Protein AF-A0A1W1DLD1-F1 (afdb_monomer_lite)

Sequence (121 aa):
MGIEFECEDDKGFGSVQGEIISIADETSDEILEELQDLYDDLQDELEALLEQSGDALMMNAAGMEVKLKDGRLCTLRVSPDVVTKILTVLEFDELQAFIDNIARSVEEPDNGHFCHNVNKD

Structure (mmCIF, N/CA/C/O backbone):
data_AF-A0A1W1DLD1-F1
#
_entry.id   AF-A0A1W1DLD1-F1
#
loop_
_atom_site.group_PDB
_atom_site.id
_atom_site.type_symbol
_atom_site.label_atom_id
_atom_site.label_alt_id
_atom_site.label_comp_id
_atom_site.label_asym_id
_atom_site.label_entity_id
_atom_site.label_seq_id
_atom_site.pdbx_PDB_ins_code
_atom_site.Cartn_x
_atom_site.Cartn_y
_atom_site.Cartn_z
_atom_site.occupancy
_atom_site.B_iso_or_equiv
_atom_site.auth_seq_id
_atom_site.auth_comp_id
_atom_site.auth_asym_id
_atom_site.auth_atom_id
_atom_site.pdbx_PDB_model_num
ATOM 1 N N . MET A 1 1 ? -25.547 -2.245 20.601 1.00 50.66 1 MET A N 1
ATOM 2 C CA . MET A 1 1 ? -25.953 -1.534 19.372 1.00 50.66 1 MET A CA 1
ATOM 3 C C . MET A 1 1 ? -25.207 -2.209 18.234 1.00 50.66 1 MET A C 1
ATOM 5 O O . MET A 1 1 ? -24.116 -2.693 18.493 1.00 50.66 1 MET A O 1
ATOM 9 N N . GLY A 1 2 ? -25.828 -2.414 17.074 1.00 65.25 2 GLY A N 1
ATOM 10 C CA . GLY A 1 2 ? -25.184 -3.099 15.947 1.00 65.25 2 GLY A CA 1
ATOM 11 C C . GLY A 1 2 ? -24.841 -2.086 14.866 1.00 65.25 2 GLY A C 1
ATOM 12 O O . GLY A 1 2 ? -25.664 -1.213 14.607 1.00 65.25 2 GLY A O 1
ATOM 13 N N . ILE A 1 3 ? -23.651 -2.196 14.280 1.00 77.69 3 ILE A N 1
ATOM 14 C CA . ILE A 1 3 ? -23.267 -1.442 13.082 1.00 77.69 3 ILE A CA 1
ATOM 15 C C . ILE A 1 3 ? -23.852 -2.180 11.880 1.00 77.69 3 ILE A C 1
ATOM 17 O O . ILE A 1 3 ? -23.719 -3.402 11.784 1.00 77.69 3 ILE A O 1
ATOM 21 N N . GLU A 1 4 ? -24.516 -1.453 10.987 1.00 83.81 4 GLU A N 1
ATOM 22 C CA . GLU A 1 4 ? -24.869 -1.982 9.673 1.00 83.81 4 GLU A CA 1
ATOM 23 C C . GLU A 1 4 ? -23.648 -1.831 8.764 1.00 83.81 4 GLU A C 1
ATOM 25 O O . GLU A 1 4 ? -23.141 -0.725 8.566 1.00 83.81 4 GLU A O 1
ATOM 30 N N . PHE A 1 5 ? -23.138 -2.959 8.276 1.00 86.44 5 PHE A N 1
ATOM 31 C CA . PHE A 1 5 ? -21.970 -3.001 7.409 1.00 86.44 5 PHE A CA 1
ATOM 32 C C . PHE A 1 5 ? -22.189 -3.983 6.260 1.00 86.44 5 PHE A C 1
ATOM 34 O O . PHE A 1 5 ? -22.907 -4.978 6.395 1.00 86.44 5 PHE A O 1
ATOM 41 N N . GLU A 1 6 ? -21.534 -3.709 5.140 1.00 87.94 6 GLU A N 1
ATOM 42 C CA . GLU A 1 6 ? -21.460 -4.591 3.982 1.00 87.94 6 GLU A CA 1
ATOM 43 C C . GLU A 1 6 ? -20.011 -5.044 3.793 1.00 87.94 6 GLU A C 1
ATOM 45 O O . GLU A 1 6 ? -19.086 -4.238 3.886 1.00 87.94 6 GLU A O 1
ATOM 50 N N . CYS A 1 7 ? -19.822 -6.343 3.557 1.00 84.62 7 CYS A N 1
ATOM 51 C CA . CYS A 1 7 ? -18.528 -6.928 3.227 1.00 84.62 7 CYS A CA 1
ATOM 52 C C . CYS A 1 7 ? -18.573 -7.451 1.791 1.00 84.62 7 CYS A C 1
ATOM 54 O O . CYS A 1 7 ? -19.426 -8.282 1.460 1.00 84.62 7 CYS A O 1
ATOM 56 N N . GLU A 1 8 ? -17.650 -6.984 0.955 1.00 83.62 8 GLU A N 1
ATOM 57 C CA . GLU A 1 8 ? -17.460 -7.477 -0.406 1.00 83.62 8 GLU A CA 1
ATOM 58 C C . GLU A 1 8 ? -16.036 -8.012 -0.598 1.00 83.62 8 GLU A C 1
ATOM 60 O O . GLU A 1 8 ? -15.058 -7.379 -0.200 1.00 83.62 8 GLU A O 1
ATOM 65 N N . ASP A 1 9 ? -15.907 -9.163 -1.265 1.00 74.00 9 ASP A N 1
ATOM 66 C CA . ASP A 1 9 ? -14.609 -9.646 -1.740 1.00 74.00 9 ASP A CA 1
ATOM 67 C C . ASP A 1 9 ? -14.031 -8.667 -2.775 1.00 74.00 9 ASP A C 1
ATOM 69 O O . ASP A 1 9 ? -14.595 -8.498 -3.863 1.00 74.00 9 ASP A O 1
ATOM 73 N N . ASP A 1 10 ? -12.837 -8.135 -2.529 1.00 70.69 10 ASP A N 1
ATOM 74 C CA . ASP A 1 10 ? -12.09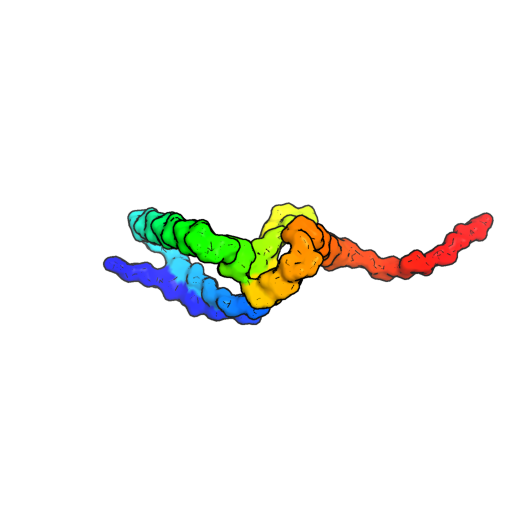4 -7.398 -3.546 1.00 70.69 10 ASP A CA 1
ATOM 75 C C . ASP A 1 10 ? -11.515 -8.371 -4.584 1.00 70.69 10 ASP A C 1
ATOM 77 O O . ASP A 1 10 ? -10.399 -8.884 -4.474 1.00 70.69 10 ASP A O 1
ATOM 81 N N . LYS A 1 11 ? -12.313 -8.659 -5.614 1.00 64.31 11 LYS A N 1
ATOM 82 C CA . LYS A 1 11 ? -11.926 -9.512 -6.751 1.00 64.31 11 LYS A CA 1
ATOM 83 C C . LYS A 1 11 ? -11.156 -8.750 -7.831 1.00 64.31 11 LYS A C 1
ATOM 85 O O . LYS A 1 11 ? -10.707 -9.369 -8.796 1.00 64.31 11 LYS A O 1
ATOM 90 N N . GLY A 1 12 ? -11.061 -7.425 -7.717 1.00 61.09 12 GLY A N 1
ATOM 91 C CA . GLY A 1 12 ? -10.538 -6.545 -8.760 1.00 61.09 12 GLY A CA 1
ATOM 92 C C . GLY A 1 12 ? -9.089 -6.112 -8.555 1.00 61.09 12 GLY A C 1
ATOM 93 O O . GLY A 1 12 ? -8.457 -5.686 -9.524 1.00 61.09 12 GLY A O 1
ATOM 94 N N . PHE A 1 13 ? -8.556 -6.208 -7.334 1.00 53.09 13 PHE A N 1
ATOM 95 C CA . PHE A 1 13 ? -7.346 -5.480 -6.966 1.00 53.09 13 PHE A CA 1
ATOM 96 C C . PHE A 1 13 ? -6.205 -6.362 -6.431 1.00 53.09 13 PHE A C 1
ATOM 98 O O . PHE A 1 13 ? -6.046 -6.590 -5.232 1.00 53.09 13 PHE A O 1
ATOM 105 N N . GLY A 1 14 ? -5.329 -6.788 -7.345 1.00 55.03 14 GLY A N 1
ATOM 106 C CA . GLY A 1 14 ? -4.050 -7.427 -7.015 1.00 55.03 14 GLY A CA 1
ATOM 107 C C . GLY A 1 14 ? -4.115 -8.944 -6.815 1.00 55.03 14 GLY A C 1
ATOM 108 O O . GLY A 1 14 ? -5.087 -9.606 -7.166 1.00 55.03 14 GLY A O 1
ATOM 109 N N . SER A 1 15 ? -3.018 -9.518 -6.310 1.00 54.75 15 SER A N 1
ATOM 110 C CA . SER A 1 15 ? -2.860 -10.974 -6.144 1.00 54.75 15 SER A CA 1
ATOM 111 C C . SER A 1 15 ? -3.302 -11.498 -4.772 1.00 54.75 15 SER A C 1
ATOM 113 O O . SER A 1 15 ? -3.093 -12.674 -4.480 1.00 54.75 15 SER A O 1
ATOM 115 N N . VAL A 1 16 ? -3.840 -10.632 -3.909 1.00 55.25 16 VAL A N 1
ATOM 116 C CA . VAL A 1 16 ? -4.252 -10.947 -2.534 1.00 55.25 16 VAL A CA 1
ATOM 117 C C . VAL A 1 16 ? -5.731 -10.622 -2.395 1.00 55.25 16 VAL A C 1
ATOM 119 O O . VAL A 1 16 ? -6.130 -9.500 -2.692 1.00 55.25 16 VAL A O 1
ATOM 122 N N . GLN A 1 17 ? -6.528 -11.596 -1.950 1.00 56.47 17 GLN A N 1
ATOM 123 C CA . GLN A 1 17 ? -7.922 -11.363 -1.572 1.00 56.47 17 GLN A CA 1
ATOM 124 C C . GLN A 1 17 ? -7.953 -10.403 -0.379 1.00 56.47 17 GLN A C 1
ATOM 126 O O . GLN A 1 17 ? -7.468 -10.748 0.696 1.00 56.47 17 GLN A O 1
ATOM 131 N N . GLY A 1 18 ? -8.483 -9.201 -0.591 1.00 61.94 18 GLY A N 1
ATOM 132 C CA . GLY A 1 18 ? -8.908 -8.303 0.479 1.00 61.94 18 GLY A CA 1
ATOM 133 C C . GLY A 1 18 ? -10.429 -8.324 0.602 1.00 61.94 18 GLY A C 1
ATOM 134 O O . GLY A 1 18 ? -11.119 -8.693 -0.347 1.00 61.94 18 GLY A O 1
ATOM 135 N N . GLU A 1 19 ? -10.944 -7.914 1.753 1.00 70.31 19 GLU A N 1
ATOM 136 C CA . GLU A 1 19 ? -12.365 -7.629 1.958 1.00 70.31 19 GLU A CA 1
ATOM 137 C C . GLU A 1 19 ? -12.539 -6.108 2.023 1.00 70.31 19 GLU A C 1
ATOM 139 O O . GLU A 1 19 ? -11.777 -5.413 2.699 1.00 70.31 19 GLU A O 1
ATOM 144 N N . ILE A 1 20 ? -13.512 -5.575 1.288 1.00 77.81 20 ILE A N 1
ATOM 145 C CA . ILE A 1 20 ? -13.934 -4.180 1.400 1.00 77.81 20 ILE A CA 1
ATOM 146 C C . ILE A 1 20 ? -15.078 -4.153 2.403 1.00 77.81 20 ILE A C 1
ATOM 148 O O . ILE A 1 20 ? -16.134 -4.733 2.154 1.00 77.81 20 ILE A O 1
ATOM 152 N N . ILE A 1 21 ? -14.860 -3.467 3.524 1.00 81.38 21 ILE A N 1
ATOM 153 C CA . ILE A 1 21 ? -15.889 -3.229 4.534 1.00 81.38 21 ILE A CA 1
ATOM 154 C C . ILE A 1 21 ? -16.433 -1.817 4.343 1.00 81.38 21 ILE A C 1
ATOM 156 O O . ILE A 1 21 ? -15.685 -0.844 4.425 1.00 81.38 21 ILE A O 1
ATOM 160 N N . SER A 1 22 ? -17.733 -1.713 4.090 1.00 86.44 22 SER A N 1
ATOM 161 C CA . SER A 1 22 ? -18.458 -0.443 4.009 1.00 86.44 22 SER A CA 1
ATOM 162 C C . SER A 1 22 ? -19.386 -0.309 5.209 1.00 86.44 22 SER A C 1
ATOM 164 O O . SER A 1 22 ? -20.058 -1.271 5.575 1.00 86.44 22 SER A O 1
ATOM 166 N N . ILE A 1 23 ? -19.436 0.877 5.812 1.00 88.19 23 ILE A N 1
ATOM 167 C CA . ILE A 1 23 ? -20.312 1.205 6.945 1.00 88.19 23 ILE A CA 1
ATOM 168 C C . ILE A 1 23 ? -21.336 2.255 6.514 1.00 88.19 23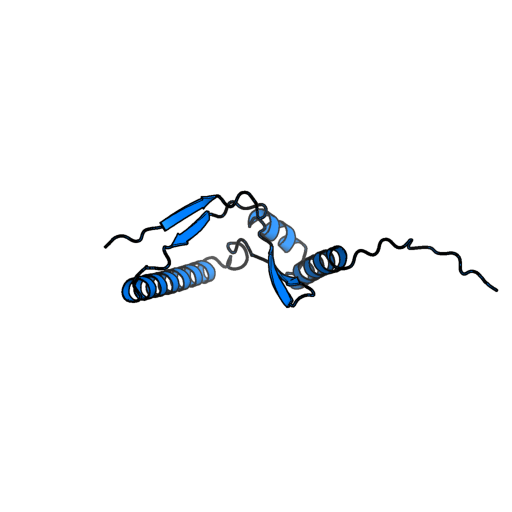 ILE A C 1
ATOM 170 O O . ILE A 1 23 ? -21.054 3.060 5.627 1.00 88.19 23 ILE A O 1
ATOM 174 N N . ALA A 1 24 ? -22.525 2.239 7.117 1.00 88.94 24 ALA A N 1
ATOM 175 C CA . ALA A 1 24 ? -23.571 3.209 6.802 1.00 88.94 24 ALA A CA 1
ATOM 176 C C . ALA A 1 24 ? -23.158 4.642 7.189 1.00 88.94 24 ALA A C 1
ATOM 178 O O . ALA A 1 24 ? -22.627 4.859 8.283 1.00 88.94 24 ALA A O 1
ATOM 179 N N . ASP A 1 25 ? -23.454 5.623 6.332 1.00 82.88 25 ASP A N 1
ATOM 180 C CA . ASP A 1 25 ? -23.107 7.036 6.559 1.00 82.88 25 ASP A CA 1
ATOM 181 C C . ASP A 1 25 ? -23.792 7.612 7.813 1.00 82.88 25 ASP A C 1
ATOM 183 O O . ASP A 1 25 ? -23.275 8.524 8.452 1.00 82.88 25 ASP A O 1
ATOM 187 N N . GLU A 1 26 ? -24.961 7.086 8.187 1.00 88.56 26 GLU A N 1
ATOM 188 C CA . GLU A 1 26 ? -25.704 7.479 9.388 1.00 88.56 26 GLU A CA 1
ATOM 189 C C . GLU A 1 26 ? -25.195 6.849 10.698 1.00 88.56 26 GLU A C 1
ATOM 191 O O . GLU A 1 26 ? -25.841 7.002 11.741 1.00 88.56 26 GLU A O 1
ATOM 196 N N . THR A 1 27 ? -24.066 6.130 10.667 1.00 86.75 27 THR A N 1
ATOM 197 C CA . THR A 1 27 ? -23.443 5.577 11.879 1.00 86.75 27 THR A CA 1
ATOM 198 C C . THR A 1 27 ? -23.107 6.712 12.848 1.00 86.75 27 THR A C 1
ATOM 200 O O . THR A 1 27 ? -22.521 7.720 12.465 1.00 86.75 27 THR A O 1
ATOM 203 N N . SER A 1 28 ? -23.500 6.573 14.116 1.00 90.56 28 SER A N 1
ATOM 204 C CA . SER A 1 28 ? -23.302 7.626 15.117 1.00 90.56 28 SER A CA 1
ATOM 205 C C . SER A 1 28 ? -21.825 7.852 15.433 1.00 90.56 28 SER A C 1
ATOM 207 O O . SER A 1 28 ? -21.104 6.876 15.638 1.00 90.56 28 SER A O 1
ATOM 209 N N . ASP A 1 29 ? -21.437 9.114 15.624 1.00 88.44 29 ASP A N 1
ATOM 210 C CA . ASP A 1 29 ? -20.072 9.524 15.988 1.00 88.44 29 ASP A CA 1
ATOM 211 C C . ASP A 1 29 ? -19.499 8.737 17.179 1.00 88.44 29 ASP A C 1
ATOM 213 O O . ASP A 1 29 ? -18.363 8.292 17.115 1.00 88.44 29 ASP A O 1
ATOM 217 N N . GLU A 1 30 ? -20.300 8.463 18.217 1.00 90.62 30 GLU A N 1
ATOM 218 C CA . GLU A 1 30 ? -19.866 7.675 19.388 1.00 90.62 30 GLU A CA 1
ATOM 219 C C . GLU A 1 30 ? -19.368 6.266 19.013 1.00 90.62 30 GLU A C 1
ATOM 221 O O . GLU A 1 30 ? -18.423 5.754 19.604 1.00 90.62 30 GLU A O 1
ATOM 226 N N . ILE A 1 31 ? -19.998 5.634 18.019 1.00 88.81 31 ILE A N 1
ATOM 227 C CA . ILE A 1 31 ? -19.622 4.297 17.539 1.00 88.81 31 ILE A CA 1
ATOM 228 C C . ILE A 1 31 ? -18.415 4.381 16.599 1.00 88.81 31 ILE A C 1
ATOM 230 O O . ILE A 1 31 ? -17.586 3.476 16.586 1.00 88.81 31 ILE A O 1
ATOM 234 N N . LEU A 1 32 ? -18.312 5.453 15.807 1.00 88.62 32 LEU A N 1
ATOM 235 C CA . LEU A 1 32 ? -17.147 5.693 14.954 1.00 88.62 32 LEU A CA 1
ATOM 236 C C . LEU A 1 32 ? -15.890 5.953 15.791 1.00 88.62 32 LEU A C 1
ATOM 238 O O . LEU A 1 32 ? -14.826 5.455 15.440 1.00 88.62 32 LEU A O 1
ATOM 242 N N . GLU A 1 33 ? -16.019 6.676 16.905 1.00 91.25 33 GLU A N 1
ATOM 243 C CA . GLU A 1 33 ? -14.943 6.857 17.884 1.00 91.25 33 GLU A CA 1
ATOM 244 C C . GLU A 1 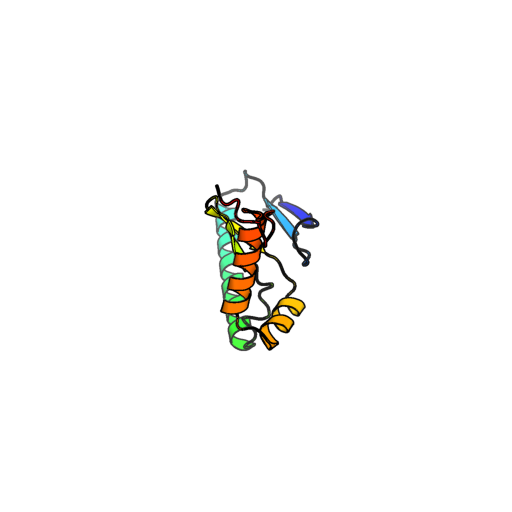33 ? -14.533 5.516 18.509 1.00 91.25 33 GLU A C 1
ATOM 246 O O . GLU A 1 33 ? -13.354 5.182 18.491 1.00 91.25 33 GLU A O 1
ATOM 251 N N . GLU A 1 34 ? -15.487 4.689 18.958 1.00 91.56 34 GLU A N 1
ATOM 252 C CA . GLU A 1 34 ? -15.183 3.358 19.516 1.00 91.56 34 GLU A CA 1
ATOM 253 C C . GLU A 1 34 ? -14.510 2.427 18.485 1.00 91.56 34 GLU A C 1
ATOM 255 O O . GLU A 1 34 ? -13.623 1.643 18.823 1.00 91.56 34 GLU A O 1
ATOM 260 N N . LEU A 1 35 ? -14.902 2.523 17.209 1.00 88.12 35 LEU A N 1
ATOM 261 C CA . LEU A 1 35 ? -14.260 1.794 16.115 1.00 88.12 35 LEU A CA 1
ATOM 262 C C . LEU A 1 35 ? -12.825 2.279 15.872 1.00 88.12 35 LEU A C 1
ATOM 264 O O . LEU A 1 35 ? -11.952 1.452 15.611 1.00 88.12 35 LEU A O 1
ATOM 268 N N . GLN A 1 36 ? -12.590 3.591 15.943 1.00 88.88 36 GLN A N 1
ATOM 269 C CA . GLN A 1 36 ? -11.257 4.169 15.792 1.00 88.88 36 GLN A CA 1
ATOM 270 C C . GLN A 1 36 ? -10.338 3.734 16.936 1.00 88.88 36 GLN A C 1
ATOM 272 O O . GLN A 1 36 ? -9.227 3.290 16.665 1.00 88.88 36 GLN A O 1
ATOM 277 N N . ASP A 1 37 ? -10.816 3.777 18.181 1.00 93.69 37 ASP A N 1
ATOM 278 C CA . ASP A 1 37 ? -10.055 3.313 19.346 1.00 93.69 37 ASP A CA 1
ATOM 279 C C . ASP A 1 37 ? -9.667 1.830 19.192 1.00 93.69 37 ASP A C 1
ATOM 281 O O . ASP A 1 37 ? -8.515 1.454 19.396 1.00 93.69 37 ASP A O 1
ATOM 285 N N . LEU A 1 38 ? -10.607 0.982 18.751 1.00 91.00 38 LEU A N 1
ATOM 286 C CA . LEU A 1 38 ? -10.334 -0.437 18.496 1.00 91.00 38 LEU A CA 1
ATOM 287 C C . LEU A 1 38 ? -9.325 -0.644 17.359 1.00 91.00 38 LEU A C 1
ATOM 289 O O . LEU A 1 38 ? -8.514 -1.570 17.406 1.00 91.00 38 LEU A O 1
ATOM 293 N N . TYR A 1 39 ? -9.405 0.173 16.310 1.00 86.94 39 TYR A N 1
ATOM 294 C CA . TYR A 1 39 ? -8.461 0.123 15.202 1.00 86.94 39 TYR A CA 1
ATOM 295 C C . TYR A 1 39 ? -7.044 0.469 15.672 1.00 86.94 39 TYR A C 1
ATOM 297 O O . TYR A 1 39 ? -6.106 -0.259 15.341 1.00 86.94 39 TYR A O 1
ATOM 305 N N . ASP A 1 40 ? -6.903 1.525 16.472 1.00 90.00 40 ASP A N 1
ATOM 306 C CA . ASP A 1 40 ? -5.622 1.963 17.024 1.00 90.00 40 ASP A CA 1
ATOM 307 C C . ASP A 1 40 ? -5.026 0.881 17.950 1.00 90.00 40 ASP A C 1
ATOM 309 O O . ASP A 1 40 ? -3.869 0.497 17.775 1.00 90.00 40 ASP A O 1
ATOM 313 N N . ASP A 1 41 ? -5.831 0.287 18.841 1.00 92.19 41 ASP A N 1
ATOM 314 C CA . ASP A 1 41 ? -5.404 -0.818 19.718 1.00 92.19 41 ASP A CA 1
ATOM 315 C C . ASP A 1 41 ? -4.888 -2.032 18.916 1.00 92.19 41 ASP A C 1
ATOM 317 O O . ASP A 1 41 ? -3.840 -2.610 19.221 1.00 92.19 41 ASP A O 1
ATOM 321 N N . LEU A 1 42 ? -5.606 -2.427 17.857 1.00 87.88 42 LEU A N 1
ATOM 322 C CA . LEU A 1 42 ? -5.190 -3.532 16.986 1.00 87.88 42 LEU A CA 1
ATOM 323 C C . LEU A 1 42 ? -3.903 -3.210 16.218 1.00 87.88 42 LEU A C 1
ATOM 325 O O . LEU A 1 42 ? -3.103 -4.112 15.950 1.00 87.88 42 LEU A O 1
ATOM 329 N N . GLN A 1 43 ? -3.703 -1.946 15.846 1.00 82.00 43 GLN A N 1
ATOM 330 C CA . GLN A 1 43 ? -2.497 -1.504 15.161 1.00 82.00 43 GLN A CA 1
ATOM 331 C C . GLN A 1 43 ? -1.277 -1.568 16.091 1.00 82.00 43 GLN A C 1
ATOM 333 O O . GLN A 1 43 ? -0.229 -2.069 15.673 1.00 82.00 43 GLN A O 1
ATOM 338 N N . ASP A 1 44 ? -1.430 -1.157 17.349 1.00 86.44 44 ASP A N 1
ATOM 339 C CA . ASP A 1 44 ? -0.392 -1.268 18.378 1.00 86.44 44 ASP A CA 1
ATOM 340 C C . ASP A 1 44 ? -0.031 -2.741 18.659 1.00 86.44 44 ASP A C 1
ATOM 342 O O . ASP A 1 44 ? 1.146 -3.108 18.755 1.00 86.44 44 ASP A O 1
ATOM 346 N N . GLU A 1 45 ? -1.031 -3.629 18.744 1.00 86.38 45 GLU A N 1
ATOM 347 C CA . GLU A 1 45 ? -0.802 -5.073 18.891 1.00 86.38 45 GLU A CA 1
ATOM 348 C C . GLU A 1 45 ? -0.041 -5.659 17.694 1.00 86.38 45 GLU A C 1
ATOM 350 O O . GLU A 1 45 ? 0.885 -6.462 17.868 1.00 86.38 45 GLU A O 1
ATOM 355 N N . LEU A 1 46 ? -0.408 -5.251 16.476 1.00 77.50 46 LEU A N 1
ATOM 356 C CA . LEU A 1 46 ? 0.284 -5.661 15.261 1.00 77.50 46 LEU A CA 1
ATOM 357 C C . LEU A 1 46 ? 1.744 -5.195 15.280 1.00 77.50 46 LEU A C 1
ATOM 359 O O . LEU A 1 46 ? 2.631 -6.004 15.013 1.00 77.50 46 LEU A O 1
ATOM 363 N N . GLU A 1 47 ? 2.014 -3.938 15.635 1.00 76.88 47 GLU A N 1
ATOM 364 C CA . GLU A 1 47 ? 3.377 -3.409 15.753 1.00 76.88 47 GLU A CA 1
ATOM 365 C C . GLU A 1 47 ? 4.217 -4.251 16.726 1.00 76.88 47 GLU A C 1
ATOM 367 O O . GLU A 1 47 ? 5.297 -4.725 16.363 1.00 76.88 47 GLU A O 1
ATOM 372 N N . ALA A 1 48 ? 3.683 -4.563 17.909 1.00 81.50 48 ALA A N 1
ATOM 373 C CA . ALA A 1 48 ? 4.372 -5.390 18.900 1.00 81.50 48 ALA A CA 1
ATOM 374 C C . ALA A 1 48 ? 4.680 -6.820 18.399 1.00 81.50 48 ALA A C 1
ATOM 376 O O . ALA A 1 48 ? 5.721 -7.402 18.738 1.00 81.50 48 ALA A O 1
ATOM 377 N N . LEU A 1 49 ? 3.792 -7.410 17.590 1.00 75.25 49 LEU A N 1
ATOM 378 C CA . LEU A 1 49 ? 4.017 -8.714 16.950 1.00 75.25 49 LEU A CA 1
ATOM 379 C C . LEU A 1 49 ? 5.109 -8.644 15.869 1.00 75.25 49 LEU A C 1
ATOM 381 O O . LEU A 1 49 ? 5.925 -9.567 15.736 1.00 75.25 49 LEU A O 1
ATOM 385 N N . LEU A 1 50 ? 5.151 -7.551 15.107 1.00 65.38 50 LEU A N 1
ATOM 386 C CA . LEU A 1 50 ? 6.155 -7.316 14.069 1.00 65.38 50 LEU A CA 1
ATOM 387 C C . LEU A 1 50 ? 7.548 -7.084 14.675 1.00 65.38 50 LEU A C 1
ATOM 389 O O . LEU A 1 50 ? 8.529 -7.650 14.185 1.00 65.38 50 LEU A O 1
ATOM 393 N N . GLU A 1 51 ? 7.637 -6.340 15.779 1.00 70.81 51 GLU A N 1
ATOM 394 C CA . GLU A 1 51 ? 8.886 -6.146 16.524 1.00 70.81 51 GLU A CA 1
ATOM 395 C C . GLU A 1 51 ? 9.454 -7.468 17.067 1.00 70.81 51 GLU A C 1
ATOM 397 O O . GLU A 1 51 ? 10.665 -7.696 17.014 1.00 70.81 51 GLU A O 1
ATOM 402 N N 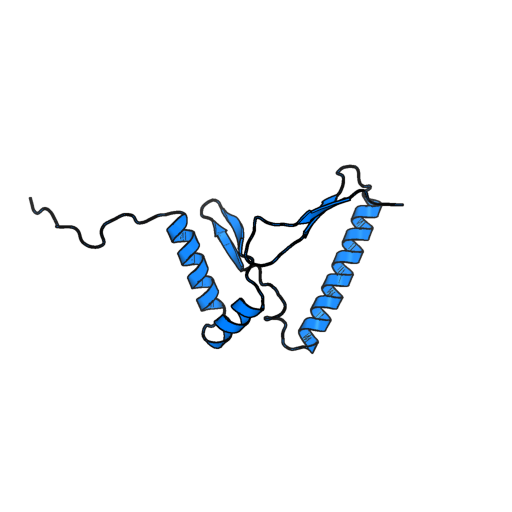. GLN A 1 52 ? 8.598 -8.373 17.559 1.00 67.38 52 GLN A N 1
ATOM 403 C CA . GLN A 1 52 ? 9.028 -9.668 18.105 1.00 67.38 52 GLN A CA 1
ATOM 404 C C . GLN A 1 52 ? 9.469 -10.676 17.043 1.00 67.38 52 GLN A C 1
ATOM 406 O O . GLN A 1 52 ? 10.361 -11.489 17.297 1.00 67.38 52 GLN A O 1
ATOM 411 N N . SER A 1 53 ? 8.827 -10.667 15.877 1.00 57.31 53 SER A N 1
ATOM 412 C CA . SER A 1 53 ? 9.086 -11.652 14.823 1.00 57.31 53 SER A CA 1
ATOM 413 C C . SER A 1 53 ? 10.310 -11.312 13.968 1.00 57.31 53 SER A C 1
ATOM 415 O O . SER A 1 53 ? 10.823 -12.192 13.279 1.00 57.31 53 SER A O 1
ATOM 417 N N . GLY A 1 54 ? 10.800 -10.063 14.007 1.00 51.62 54 GLY A N 1
ATOM 418 C CA . GLY A 1 54 ? 11.847 -9.579 13.096 1.00 51.62 54 GLY A CA 1
ATOM 419 C C . GLY A 1 54 ? 11.409 -9.576 11.624 1.00 51.62 54 GLY A C 1
ATOM 420 O O . GLY A 1 54 ? 12.218 -9.308 10.739 1.00 51.62 54 GLY A O 1
ATOM 421 N N . ASP A 1 55 ? 10.128 -9.863 11.382 1.00 53.00 55 ASP A N 1
ATOM 422 C CA . ASP A 1 55 ? 9.504 -10.128 10.087 1.00 53.00 55 ASP A CA 1
ATOM 423 C C . ASP A 1 55 ? 8.549 -8.986 9.700 1.00 53.00 55 ASP A C 1
ATOM 425 O O . ASP A 1 55 ? 7.664 -9.142 8.858 1.00 53.00 55 ASP A O 1
ATOM 429 N N . ALA A 1 56 ? 8.747 -7.809 10.311 1.00 50.16 56 ALA A N 1
ATOM 430 C CA . ALA A 1 56 ? 7.970 -6.586 10.100 1.00 50.16 56 ALA A CA 1
ATOM 431 C C . ALA A 1 56 ? 7.803 -6.219 8.614 1.00 50.16 56 ALA A C 1
ATOM 433 O O . ALA A 1 56 ? 6.778 -5.683 8.191 1.00 50.16 56 ALA A O 1
ATOM 434 N N . LEU A 1 57 ? 8.813 -6.557 7.810 1.00 50.88 57 LEU A N 1
ATOM 435 C CA . LEU A 1 57 ? 8.841 -6.337 6.369 1.00 50.88 57 LEU A CA 1
ATOM 436 C C . LEU A 1 57 ? 8.077 -7.415 5.574 1.00 50.88 57 LEU A C 1
ATOM 438 O O . LEU A 1 57 ? 7.631 -7.138 4.466 1.00 50.88 57 LEU A O 1
ATOM 442 N N . MET A 1 58 ? 7.923 -8.628 6.119 1.00 49.53 58 MET A N 1
ATOM 443 C CA . MET A 1 58 ? 7.343 -9.783 5.420 1.00 49.53 58 MET A CA 1
ATOM 444 C C . MET A 1 58 ? 5.832 -9.926 5.618 1.00 49.53 58 MET A C 1
ATOM 446 O O . MET A 1 58 ? 5.163 -10.408 4.711 1.00 49.53 58 MET A O 1
ATOM 450 N N . MET A 1 59 ? 5.275 -9.528 6.771 1.00 48.47 59 MET A N 1
ATOM 451 C CA . MET A 1 59 ? 3.831 -9.669 7.050 1.00 48.47 59 MET A CA 1
ATOM 452 C C . MET A 1 59 ? 2.973 -8.493 6.591 1.00 48.47 59 MET A C 1
ATOM 454 O O . MET A 1 59 ? 1.767 -8.661 6.404 1.00 48.47 59 MET A O 1
ATOM 458 N N . ASN A 1 60 ? 3.578 -7.337 6.318 1.00 50.75 60 ASN A N 1
ATOM 459 C CA . ASN A 1 60 ? 2.923 -6.386 5.442 1.00 50.75 60 ASN A CA 1
ATOM 460 C C . ASN A 1 60 ? 2.800 -7.083 4.084 1.00 50.75 60 ASN A C 1
ATOM 462 O O . ASN A 1 60 ? 3.785 -7.230 3.362 1.00 50.75 60 ASN A O 1
ATOM 466 N N . ALA A 1 61 ? 1.593 -7.523 3.723 1.00 48.44 61 ALA A N 1
ATOM 467 C CA . ALA A 1 61 ? 1.192 -7.612 2.328 1.00 48.44 61 ALA A CA 1
ATOM 468 C C . ALA A 1 61 ? 1.340 -6.193 1.776 1.00 48.44 61 ALA A C 1
ATOM 470 O O . ALA A 1 61 ? 0.393 -5.413 1.796 1.00 48.44 61 ALA A O 1
ATOM 471 N N . ALA A 1 62 ? 2.586 -5.817 1.478 1.00 53.59 62 ALA A N 1
ATOM 472 C CA . ALA A 1 62 ? 3.004 -4.439 1.419 1.00 53.59 62 ALA A CA 1
ATOM 473 C C . ALA A 1 62 ? 2.300 -3.858 0.214 1.00 53.59 62 ALA A C 1
ATOM 475 O O . ALA A 1 62 ? 2.647 -4.147 -0.932 1.00 53.59 62 ALA A O 1
ATOM 476 N N . GLY A 1 63 ? 1.247 -3.103 0.506 1.00 59.09 63 GLY A N 1
ATOM 477 C CA . GLY A 1 63 ? 0.688 -2.156 -0.417 1.00 59.09 63 GLY A CA 1
ATOM 478 C C . GLY A 1 63 ? 1.823 -1.226 -0.804 1.00 59.09 63 GLY A C 1
ATOM 479 O O . GLY A 1 63 ? 2.102 -0.277 -0.084 1.00 59.09 63 GLY A O 1
ATOM 480 N N . MET A 1 64 ? 2.537 -1.540 -1.880 1.00 73.25 64 MET A N 1
ATOM 481 C CA . MET A 1 64 ? 3.582 -0.663 -2.376 1.00 73.25 64 MET A CA 1
ATOM 482 C C . MET A 1 64 ? 2.881 0.519 -3.011 1.00 73.25 64 MET A C 1
ATOM 484 O O . MET A 1 64 ? 2.091 0.350 -3.936 1.00 73.25 64 MET A O 1
ATOM 488 N N . GLU A 1 65 ? 3.093 1.708 -2.479 1.00 78.31 65 GLU A N 1
ATOM 489 C CA . GLU A 1 65 ? 2.393 2.881 -2.968 1.00 78.31 65 GLU A CA 1
ATOM 490 C C . GLU A 1 65 ? 3.156 3.512 -4.127 1.00 78.31 65 GLU A C 1
ATOM 492 O O . GLU A 1 65 ? 4.381 3.641 -4.097 1.00 78.31 65 GLU A O 1
ATOM 497 N N . VAL A 1 66 ? 2.417 3.922 -5.152 1.00 85.25 66 VAL A N 1
ATOM 498 C CA . VAL A 1 66 ? 2.947 4.703 -6.263 1.00 85.25 66 VAL A CA 1
ATOM 499 C C . VAL A 1 66 ? 2.154 5.981 -6.397 1.00 85.25 66 VAL A C 1
ATOM 501 O O . VAL A 1 66 ? 0.920 5.972 -6.421 1.00 85.25 66 VAL A O 1
ATOM 504 N N . LYS A 1 67 ? 2.871 7.091 -6.542 1.00 84.81 67 LYS A N 1
ATOM 505 C CA . LYS A 1 67 ? 2.266 8.374 -6.869 1.00 84.81 67 LYS A CA 1
ATOM 506 C C . LYS A 1 67 ? 2.118 8.506 -8.380 1.00 84.81 67 LYS A C 1
ATOM 508 O O . LYS A 1 67 ? 3.109 8.598 -9.100 1.00 84.81 67 LYS A O 1
ATOM 513 N N . LEU A 1 68 ? 0.874 8.556 -8.832 1.00 87.50 68 LEU A N 1
ATOM 514 C CA . LEU A 1 68 ? 0.514 8.806 -10.222 1.00 87.50 68 LEU A CA 1
ATOM 515 C C . LEU A 1 68 ? 0.827 10.255 -10.618 1.00 87.50 68 LEU A C 1
ATOM 517 O O . LEU A 1 68 ? 0.945 11.148 -9.768 1.00 87.50 68 LEU A O 1
ATOM 521 N N . LYS A 1 69 ? 0.918 10.524 -11.921 1.00 86.19 69 LYS A N 1
ATOM 522 C CA . LYS A 1 69 ? 1.213 11.861 -12.463 1.00 86.19 69 LYS A CA 1
ATOM 523 C C . LYS A 1 69 ? 0.190 12.920 -12.050 1.00 86.19 69 LYS A C 1
ATOM 525 O O . LYS A 1 69 ? 0.536 14.093 -11.909 1.00 86.19 69 LYS A O 1
ATOM 530 N N . ASP A 1 70 ? -1.063 12.518 -11.851 1.00 86.12 70 ASP A N 1
ATOM 531 C CA . ASP A 1 70 ? -2.136 13.393 -11.364 1.00 86.12 70 ASP A CA 1
ATOM 532 C C . ASP A 1 70 ? -2.081 13.657 -9.846 1.00 86.12 70 ASP A C 1
ATOM 534 O O . ASP A 1 70 ? -2.874 14.436 -9.317 1.00 86.12 70 ASP A O 1
ATOM 538 N N . GLY A 1 71 ? -1.114 13.053 -9.152 1.00 81.88 71 GLY A N 1
ATOM 539 C CA . GLY A 1 71 ? -0.883 13.208 -7.725 1.00 81.88 71 GLY A CA 1
ATOM 540 C C . GLY A 1 71 ? -1.655 12.228 -6.848 1.00 81.88 71 GLY A C 1
ATOM 541 O O . GLY A 1 71 ? -1.422 12.243 -5.639 1.00 81.88 71 GLY A O 1
ATOM 542 N N . ARG A 1 72 ? -2.528 11.381 -7.414 1.00 83.25 72 ARG A N 1
ATOM 543 C CA . ARG A 1 72 ? -3.201 10.315 -6.663 1.00 83.25 72 ARG A CA 1
ATOM 544 C C . ARG A 1 72 ? -2.207 9.239 -6.242 1.00 83.25 72 ARG A C 1
ATOM 546 O O . ARG A 1 72 ? -1.245 8.946 -6.951 1.00 83.25 72 ARG A O 1
ATOM 553 N N . LEU A 1 73 ? -2.477 8.644 -5.089 1.00 79.44 73 LEU A N 1
ATOM 554 C CA . LEU A 1 73 ? -1.748 7.494 -4.577 1.00 79.44 73 LEU A CA 1
ATOM 555 C C . LEU A 1 73 ? -2.465 6.224 -5.029 1.00 79.44 73 LEU A C 1
ATOM 557 O O . LEU A 1 73 ? -3.690 6.129 -4.951 1.00 79.44 73 LEU A O 1
ATOM 561 N N . CYS A 1 74 ? -1.701 5.275 -5.555 1.00 81.31 74 CYS A N 1
ATOM 562 C CA . CYS A 1 74 ? -2.183 3.974 -5.982 1.00 81.31 74 CYS A CA 1
ATOM 563 C C . CYS A 1 74 ? -1.428 2.900 -5.206 1.00 81.31 74 CYS A C 1
ATOM 565 O O . CYS A 1 74 ? -0.206 2.807 -5.299 1.00 81.31 74 CYS A O 1
ATOM 567 N N . THR A 1 75 ? -2.154 2.091 -4.445 1.00 78.44 75 THR A N 1
ATOM 568 C CA . THR A 1 75 ? -1.576 0.985 -3.685 1.00 78.44 75 THR A CA 1
ATOM 569 C C . THR A 1 75 ? -1.436 -0.242 -4.579 1.00 78.44 75 THR A C 1
ATOM 571 O O . THR A 1 75 ? -2.403 -0.702 -5.164 1.00 78.44 75 THR A O 1
ATOM 574 N N . LEU A 1 76 ? -0.257 -0.837 -4.667 1.00 76.31 76 LEU A N 1
ATOM 575 C CA . LEU A 1 76 ? -0.040 -2.118 -5.325 1.00 76.31 76 LEU A CA 1
ATOM 576 C C . LEU A 1 76 ? -0.078 -3.230 -4.279 1.00 76.31 76 LEU A C 1
ATOM 578 O O . LEU A 1 76 ? 0.831 -3.348 -3.464 1.00 76.31 76 LEU A O 1
ATOM 582 N N . ARG A 1 77 ? -1.105 -4.083 -4.324 1.00 73.31 77 ARG A N 1
ATOM 583 C CA . ARG A 1 77 ? -1.199 -5.254 -3.442 1.00 73.31 77 ARG A CA 1
ATOM 584 C C . ARG A 1 77 ? -0.505 -6.461 -4.066 1.00 73.31 77 ARG A C 1
ATOM 586 O O . ARG A 1 77 ? -0.975 -7.018 -5.061 1.00 73.31 77 ARG A O 1
ATOM 593 N N . VAL A 1 78 ? 0.592 -6.883 -3.447 1.00 73.25 78 VAL A N 1
ATOM 594 C CA . VAL A 1 78 ? 1.347 -8.087 -3.812 1.00 73.25 78 VAL A CA 1
ATOM 595 C C . VAL A 1 78 ? 1.306 -9.058 -2.639 1.00 73.25 78 VAL A C 1
ATOM 597 O O . VAL A 1 78 ? 1.347 -8.646 -1.482 1.00 73.25 78 VAL A O 1
ATOM 600 N N . SER A 1 79 ? 1.213 -10.360 -2.917 1.00 72.12 79 SER A N 1
ATOM 601 C CA . SER A 1 79 ? 1.233 -11.359 -1.845 1.00 72.12 79 SER A CA 1
ATOM 602 C C . SER A 1 79 ? 2.557 -11.309 -1.073 1.00 72.12 79 SER A C 1
ATOM 604 O O . SER A 1 79 ? 3.599 -11.267 -1.740 1.00 72.12 79 SER A O 1
ATOM 606 N N . PRO A 1 80 ? 2.533 -11.423 0.269 1.00 71.75 80 PRO A N 1
ATOM 607 C CA . PRO A 1 80 ? 3.727 -11.526 1.110 1.00 71.75 80 PRO A CA 1
ATOM 608 C C . PRO A 1 80 ? 4.792 -12.457 0.527 1.00 71.75 80 PRO A C 1
ATOM 610 O O . PRO A 1 80 ? 5.903 -12.027 0.244 1.00 71.75 80 PRO A O 1
ATOM 613 N N . ASP A 1 81 ? 4.403 -13.684 0.163 1.00 74.94 81 ASP A N 1
ATOM 614 C CA . ASP A 1 81 ? 5.294 -14.697 -0.414 1.00 74.94 81 ASP A CA 1
ATOM 615 C C . ASP A 1 81 ? 6.078 -14.232 -1.650 1.00 74.94 81 ASP A C 1
ATOM 617 O O . ASP A 1 81 ? 7.172 -14.730 -1.923 1.00 74.94 81 ASP A O 1
ATOM 621 N N . VAL A 1 82 ? 5.505 -13.335 -2.455 1.00 80.31 82 VAL A N 1
ATOM 622 C CA . VAL A 1 82 ? 6.150 -12.802 -3.661 1.00 80.31 82 VAL A CA 1
ATOM 623 C C . VAL A 1 82 ? 7.096 -11.669 -3.288 1.00 80.31 82 VAL A C 1
ATOM 625 O O . VAL A 1 82 ? 8.236 -11.683 -3.748 1.00 80.31 82 VAL A O 1
ATOM 628 N N . VAL A 1 83 ? 6.667 -10.744 -2.425 1.00 78.81 83 VAL A N 1
ATOM 629 C CA . VAL A 1 83 ? 7.518 -9.652 -1.926 1.00 78.81 83 VAL A CA 1
ATOM 630 C C . VAL A 1 83 ? 8.739 -10.225 -1.209 1.00 78.81 83 VAL A C 1
ATOM 632 O O . VAL A 1 83 ? 9.864 -9.894 -1.571 1.00 78.81 83 VAL A O 1
ATOM 635 N N . THR A 1 84 ? 8.541 -11.187 -0.304 1.00 77.69 84 THR A N 1
ATOM 636 C CA . THR A 1 84 ? 9.613 -11.904 0.396 1.00 77.69 84 THR A CA 1
ATOM 637 C C . THR A 1 84 ? 10.620 -12.510 -0.571 1.00 77.69 84 THR A C 1
ATOM 639 O O . THR A 1 84 ? 11.821 -12.337 -0.394 1.00 77.69 84 THR A O 1
ATOM 642 N N . LYS A 1 85 ? 10.154 -13.197 -1.625 1.00 85.00 85 LYS A N 1
ATOM 643 C CA . LYS A 1 85 ? 11.044 -13.789 -2.636 1.00 85.00 85 LYS A CA 1
ATOM 644 C C . LYS A 1 85 ? 11.857 -12.729 -3.368 1.00 85.00 85 LYS A C 1
ATOM 646 O O . LYS A 1 85 ? 13.042 -12.948 -3.603 1.00 85.00 85 LYS A O 1
ATOM 651 N N . ILE A 1 86 ? 11.246 -11.604 -3.727 1.00 85.25 86 ILE A N 1
ATOM 652 C CA . ILE A 1 86 ? 11.935 -10.517 -4.429 1.00 85.25 86 ILE A CA 1
ATOM 653 C C . ILE A 1 86 ? 12.999 -9.883 -3.526 1.00 85.25 86 ILE A C 1
ATOM 655 O O . ILE A 1 86 ? 14.137 -9.714 -3.963 1.00 85.25 86 ILE A O 1
ATOM 659 N N . LEU A 1 87 ? 12.664 -9.630 -2.258 1.00 81.19 87 LEU A N 1
ATOM 660 C CA . LEU A 1 87 ? 13.570 -9.035 -1.271 1.00 81.19 87 LEU A CA 1
ATOM 661 C C . LEU A 1 87 ? 14.748 -9.945 -0.875 1.00 81.19 87 LEU A C 1
ATOM 663 O O . LEU A 1 87 ? 15.663 -9.509 -0.188 1.00 81.19 87 LEU A O 1
ATOM 667 N N . THR A 1 88 ? 14.784 -11.202 -1.338 1.00 84.88 88 THR A N 1
ATOM 668 C CA . THR A 1 88 ? 15.999 -12.036 -1.237 1.00 84.88 88 THR A CA 1
ATOM 669 C C . THR A 1 88 ? 17.096 -11.646 -2.234 1.00 84.88 88 THR A C 1
ATOM 671 O O . THR A 1 88 ? 18.223 -12.129 -2.114 1.00 84.88 88 THR A O 1
ATOM 674 N N . VAL A 1 89 ? 16.772 -10.820 -3.236 1.00 92.25 89 VAL A N 1
ATOM 675 C CA . VAL A 1 89 ? 17.675 -10.439 -4.336 1.00 92.25 89 VAL A CA 1
ATOM 676 C C . VAL A 1 89 ? 17.769 -8.927 -4.517 1.00 92.25 89 VAL A C 1
ATOM 678 O O . VAL A 1 89 ? 18.839 -8.446 -4.879 1.00 92.25 89 VAL A O 1
ATOM 681 N N . LEU A 1 90 ? 16.669 -8.202 -4.307 1.00 84.75 90 LEU A N 1
ATOM 682 C CA . L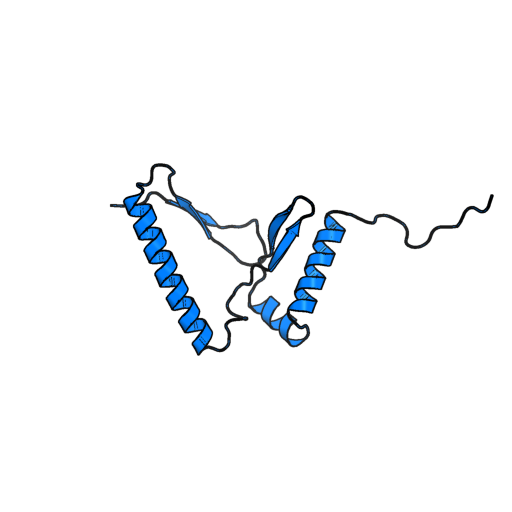EU A 1 90 ? 16.603 -6.748 -4.442 1.00 84.75 90 LEU A CA 1
ATOM 683 C C . LEU A 1 90 ? 16.440 -6.088 -3.080 1.00 84.75 90 LEU A C 1
ATOM 685 O O . LEU A 1 90 ? 15.667 -6.559 -2.247 1.00 84.75 90 LEU A O 1
ATOM 689 N N . GLU A 1 91 ? 17.102 -4.953 -2.901 1.00 85.12 91 GLU A N 1
ATOM 690 C CA . GLU A 1 91 ? 16.808 -4.063 -1.784 1.00 85.12 91 GLU A CA 1
ATOM 691 C C . GLU A 1 91 ? 15.439 -3.391 -1.988 1.00 85.12 91 GLU A C 1
ATOM 693 O O . GLU A 1 91 ? 14.944 -3.250 -3.113 1.00 85.12 91 GLU A O 1
ATOM 698 N N . PHE A 1 92 ? 14.819 -2.933 -0.898 1.00 79.62 92 PHE A N 1
ATOM 699 C CA . PHE A 1 92 ? 13.495 -2.305 -0.954 1.00 79.62 92 PHE A CA 1
ATOM 700 C C . PHE A 1 92 ? 13.456 -1.090 -1.898 1.00 79.62 92 PHE A C 1
ATOM 702 O O . PHE A 1 92 ? 12.551 -0.978 -2.725 1.00 79.62 92 PHE A O 1
ATOM 709 N N . ASP A 1 93 ? 14.474 -0.226 -1.842 1.00 80.88 93 ASP A N 1
ATOM 710 C CA . ASP A 1 93 ? 14.576 0.963 -2.699 1.00 80.88 93 ASP A CA 1
ATOM 711 C C . ASP A 1 93 ? 14.670 0.605 -4.192 1.00 80.88 93 ASP A C 1
ATOM 713 O O . ASP A 1 93 ? 14.129 1.313 -5.044 1.00 80.88 93 ASP A O 1
ATOM 717 N N . GLU A 1 94 ? 15.328 -0.509 -4.530 1.00 87.12 94 GLU A N 1
ATOM 718 C CA . GLU A 1 94 ? 15.426 -0.993 -5.911 1.00 87.12 94 GLU A CA 1
ATOM 719 C C . GLU A 1 94 ? 14.070 -1.492 -6.414 1.00 87.12 94 GLU A C 1
ATOM 721 O O . GLU A 1 94 ? 13.679 -1.204 -7.550 1.00 87.12 94 GLU A O 1
ATOM 726 N N . LEU A 1 95 ? 13.333 -2.208 -5.560 1.00 87.38 95 LEU A N 1
ATOM 727 C CA . LEU A 1 95 ? 11.987 -2.675 -5.869 1.00 87.38 95 LEU A CA 1
ATOM 728 C C . LEU A 1 95 ? 11.004 -1.503 -6.026 1.00 87.38 95 LEU A C 1
ATOM 730 O O . LEU A 1 95 ? 10.236 -1.481 -6.990 1.00 87.38 95 LEU A O 1
ATOM 734 N N . GLN A 1 96 ? 11.065 -0.503 -5.142 1.00 83.88 96 GLN A N 1
ATOM 735 C CA . GLN A 1 96 ? 10.249 0.710 -5.246 1.00 83.88 96 GLN A CA 1
ATOM 736 C C . GLN A 1 96 ? 10.549 1.467 -6.547 1.00 83.88 96 GLN A C 1
ATOM 738 O O . GLN A 1 96 ? 9.636 1.761 -7.318 1.00 83.88 96 GLN A O 1
ATOM 743 N N . ALA A 1 97 ? 11.829 1.696 -6.860 1.00 89.25 97 ALA A N 1
ATOM 744 C CA . ALA A 1 97 ? 12.231 2.358 -8.098 1.00 89.25 97 ALA A CA 1
ATOM 745 C C . ALA A 1 97 ? 11.792 1.581 -9.352 1.00 89.25 97 ALA A C 1
ATOM 747 O O . ALA A 1 97 ? 11.463 2.178 -10.382 1.00 89.25 97 ALA A O 1
ATOM 748 N N . PHE A 1 98 ? 11.786 0.247 -9.297 1.00 90.69 98 PHE A N 1
ATOM 749 C CA . PHE A 1 98 ? 11.285 -0.588 -10.386 1.00 90.69 98 PHE A CA 1
ATOM 750 C C . PHE A 1 98 ? 9.782 -0.382 -10.619 1.00 90.69 98 PHE A C 1
ATOM 752 O O . PHE A 1 98 ? 9.354 -0.212 -11.762 1.00 90.69 98 PHE A O 1
ATOM 759 N N . ILE A 1 99 ? 8.988 -0.325 -9.553 1.00 88.25 99 ILE A N 1
ATOM 760 C CA . ILE A 1 99 ? 7.539 -0.125 -9.641 1.00 88.25 99 ILE A CA 1
ATOM 761 C C . ILE A 1 99 ? 7.191 1.298 -10.104 1.00 88.25 99 ILE A C 1
ATOM 763 O O . ILE A 1 99 ? 6.358 1.454 -11.002 1.00 88.25 99 ILE A O 1
ATOM 767 N N . ASP A 1 100 ? 7.883 2.323 -9.602 1.00 89.12 100 ASP A N 1
ATOM 768 C CA . ASP A 1 100 ? 7.708 3.712 -10.055 1.00 89.12 100 ASP A CA 1
ATOM 769 C C . ASP A 1 100 ? 7.980 3.853 -11.563 1.00 89.12 100 ASP A C 1
ATOM 771 O O . ASP A 1 100 ? 7.278 4.565 -12.290 1.00 89.12 100 ASP A O 1
ATOM 775 N N . ASN A 1 101 ? 8.989 3.133 -12.069 1.00 89.81 101 ASN A N 1
ATOM 776 C CA . ASN A 1 101 ? 9.291 3.082 -13.498 1.00 89.81 101 ASN A CA 1
ATOM 777 C C . ASN A 1 101 ? 8.154 2.468 -14.320 1.00 89.81 101 ASN A C 1
ATOM 779 O O . ASN A 1 101 ? 7.848 2.979 -15.403 1.00 89.81 101 ASN A O 1
ATOM 783 N N . ILE A 1 102 ? 7.536 1.393 -13.826 1.00 89.62 102 ILE A N 1
ATOM 784 C CA . ILE A 1 102 ? 6.393 0.756 -14.490 1.00 89.62 102 ILE A CA 1
ATOM 785 C C . ILE A 1 102 ? 5.224 1.737 -14.563 1.00 89.62 102 ILE A C 1
ATOM 787 O O . ILE A 1 102 ? 4.701 1.959 -15.654 1.00 89.62 102 ILE A O 1
ATOM 791 N N . ALA A 1 103 ? 4.849 2.361 -13.443 1.00 89.56 103 ALA A N 1
ATOM 792 C CA . ALA A 1 103 ? 3.730 3.301 -13.404 1.00 89.56 103 ALA A CA 1
ATOM 793 C C . ALA A 1 103 ? 3.942 4.472 -14.366 1.00 89.56 103 ALA A C 1
ATOM 795 O O . ALA A 1 103 ? 3.092 4.730 -15.217 1.00 89.56 103 ALA A O 1
ATOM 796 N N . ARG A 1 104 ? 5.125 5.095 -14.330 1.00 88.31 104 ARG A N 1
ATOM 797 C CA . ARG A 1 104 ? 5.483 6.164 -15.267 1.00 88.31 104 ARG A CA 1
ATOM 798 C C . ARG A 1 104 ? 5.387 5.720 -16.726 1.00 88.31 104 ARG A C 1
ATOM 800 O O . ARG A 1 104 ? 4.873 6.468 -17.547 1.00 88.31 104 ARG A O 1
ATOM 807 N N . SER A 1 105 ? 5.859 4.518 -17.055 1.00 88.31 105 SER A N 1
ATOM 808 C CA . SER A 1 105 ? 5.819 4.003 -18.433 1.00 88.31 105 SER A CA 1
ATOM 809 C C . SER A 1 105 ? 4.393 3.709 -18.909 1.00 88.31 105 SER A C 1
ATOM 811 O O . SER A 1 105 ? 4.103 3.823 -20.097 1.00 88.31 105 SER A O 1
ATOM 813 N N . VAL A 1 106 ? 3.494 3.326 -17.999 1.00 88.69 106 VAL A N 1
ATOM 814 C CA . VAL A 1 106 ? 2.070 3.120 -18.303 1.00 88.69 106 VAL A CA 1
ATOM 815 C C . VAL A 1 106 ? 1.344 4.457 -18.481 1.00 88.69 106 VAL A C 1
ATOM 817 O O . VAL A 1 106 ? 0.522 4.586 -19.386 1.00 88.69 106 VAL A O 1
ATOM 820 N N . GLU A 1 107 ? 1.649 5.456 -17.650 1.00 88.75 107 GLU A N 1
ATOM 821 C CA . GLU A 1 107 ? 1.068 6.802 -17.748 1.00 88.75 107 GLU A CA 1
ATOM 822 C C . GLU A 1 107 ? 1.617 7.611 -18.934 1.00 88.75 107 GLU A C 1
ATOM 824 O O . GLU A 1 107 ? 0.912 8.450 -19.500 1.00 88.75 107 GLU A O 1
ATOM 829 N N . GLU A 1 108 ? 2.860 7.345 -19.339 1.00 86.56 108 GLU A N 1
ATOM 830 C CA . GLU A 1 108 ? 3.540 7.975 -20.472 1.00 86.56 108 GLU A CA 1
ATOM 831 C C . GLU A 1 108 ? 4.119 6.910 -21.423 1.00 86.56 108 GLU A C 1
ATOM 833 O O . GLU A 1 108 ? 5.333 6.691 -21.444 1.00 86.56 108 GLU A O 1
ATOM 838 N N . PRO A 1 109 ? 3.278 6.235 -22.233 1.00 82.50 109 PRO A N 1
ATOM 839 C CA . PRO A 1 109 ? 3.745 5.171 -23.113 1.00 82.50 109 PRO A CA 1
ATOM 840 C C . PRO A 1 109 ? 4.682 5.710 -24.194 1.00 82.50 109 PRO A C 1
ATOM 842 O O . PRO A 1 109 ? 4.253 6.426 -25.107 1.00 82.50 109 PRO A O 1
ATOM 845 N N . ASP A 1 110 ? 5.953 5.316 -24.145 1.00 75.69 110 ASP A N 1
ATOM 846 C CA . ASP A 1 110 ? 6.877 5.531 -25.255 1.00 75.69 110 ASP A CA 1
ATOM 847 C C . ASP A 1 110 ? 6.643 4.465 -26.333 1.00 75.69 110 ASP A C 1
ATOM 849 O O . ASP A 1 110 ? 7.244 3.392 -26.347 1.00 75.69 110 ASP A O 1
ATOM 853 N N . ASN A 1 111 ? 5.713 4.762 -27.241 1.00 73.94 111 ASN A N 1
ATOM 854 C CA . ASN A 1 111 ? 5.455 3.948 -28.431 1.00 73.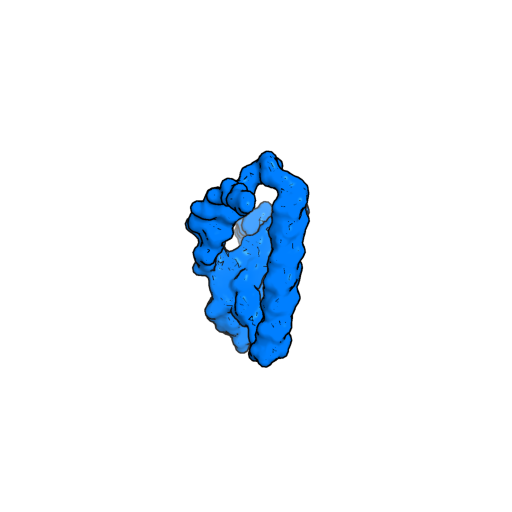94 111 ASN A CA 1
ATOM 855 C C . ASN A 1 111 ? 6.410 4.287 -29.592 1.00 73.94 111 ASN A C 1
ATOM 857 O O . ASN A 1 111 ? 6.190 3.851 -30.727 1.00 73.94 111 ASN A O 1
ATOM 861 N N . GLY A 1 112 ? 7.430 5.114 -29.346 1.00 72.31 112 GLY A N 1
ATOM 862 C CA . GLY A 1 112 ? 8.435 5.467 -30.331 1.00 72.31 112 GLY A CA 1
ATOM 863 C C . GLY A 1 112 ? 9.312 4.272 -30.700 1.00 72.31 112 GLY A C 1
ATOM 864 O O . GLY A 1 112 ? 9.577 3.370 -29.908 1.00 72.31 112 GLY A O 1
ATOM 865 N N . HIS A 1 113 ? 9.809 4.258 -31.934 1.00 70.00 113 HIS A N 1
ATOM 866 C CA . HIS A 1 113 ? 10.881 3.336 -32.284 1.00 70.00 113 HIS A CA 1
ATOM 867 C C . HIS A 1 113 ? 12.187 3.823 -31.648 1.00 70.00 113 HIS A C 1
ATOM 869 O O . HIS A 1 113 ? 12.620 4.940 -31.926 1.00 70.00 113 HIS A O 1
ATOM 875 N N . PHE A 1 114 ? 12.864 2.956 -30.885 1.00 69.75 114 PHE A N 1
ATOM 876 C CA . PHE A 1 114 ? 14.193 3.238 -30.314 1.00 69.75 114 PHE A CA 1
ATOM 877 C C . PHE A 1 114 ? 15.239 3.663 -31.360 1.00 69.75 114 PHE A C 1
ATOM 879 O O . PHE A 1 114 ? 16.260 4.256 -31.025 1.00 69.75 114 PHE A O 1
ATOM 886 N N . CYS A 1 115 ? 15.016 3.335 -32.633 1.00 73.88 115 CYS A N 1
ATOM 887 C CA . CYS A 1 115 ? 15.856 3.745 -33.748 1.00 73.88 115 CYS A CA 1
ATOM 888 C C . CYS A 1 115 ? 15.028 4.540 -34.757 1.00 73.88 115 CYS A C 1
ATOM 890 O O . CYS A 1 115 ? 14.058 4.029 -35.315 1.00 73.88 115 CYS A O 1
ATOM 892 N N . HIS A 1 116 ? 15.463 5.763 -35.046 1.00 68.81 116 HIS A N 1
ATOM 893 C CA . HIS A 1 116 ? 14.899 6.606 -36.093 1.00 68.81 116 HIS A CA 1
ATOM 894 C C . HIS A 1 116 ? 16.011 7.122 -37.011 1.00 68.81 116 HIS A C 1
ATOM 896 O O . HIS A 1 116 ? 17.071 7.560 -36.557 1.00 68.81 116 HIS A O 1
ATOM 902 N N . ASN A 1 117 ? 15.761 7.083 -38.321 1.00 71.62 117 ASN A N 1
ATOM 903 C CA . ASN A 1 117 ? 16.656 7.695 -39.297 1.00 71.62 117 ASN A CA 1
ATOM 904 C C . ASN A 1 117 ? 16.629 9.213 -39.101 1.00 71.62 117 ASN A C 1
ATOM 906 O O . ASN A 1 117 ? 15.564 9.827 -39.134 1.00 71.62 117 ASN A O 1
ATOM 910 N N . VAL A 1 118 ? 17.797 9.827 -38.917 1.00 71.31 118 VAL A N 1
ATOM 911 C CA . VAL A 1 118 ? 17.912 11.287 -38.952 1.00 71.31 118 VAL A CA 1
ATOM 912 C C . VAL A 1 118 ? 17.748 11.698 -40.412 1.00 71.31 118 VAL A C 1
ATOM 914 O O . VAL A 1 118 ? 18.665 11.497 -41.210 1.00 71.31 118 VAL A O 1
ATOM 917 N N . ASN A 1 119 ? 16.577 12.220 -40.786 1.00 62.50 119 ASN A N 1
ATOM 918 C CA . ASN A 1 119 ? 16.433 12.883 -42.079 1.00 62.50 119 ASN A CA 1
ATOM 919 C C . ASN A 1 119 ? 17.402 14.065 -42.091 1.00 62.50 119 ASN A C 1
ATOM 921 O O . ASN A 1 119 ? 17.306 14.976 -41.271 1.00 62.50 119 ASN A O 1
ATOM 925 N N . LYS A 1 120 ? 18.389 13.979 -42.976 1.00 49.84 120 LYS A N 1
ATOM 926 C CA . LYS A 1 120 ? 19.355 15.036 -43.226 1.00 49.84 120 LYS A CA 1
ATOM 927 C C . LYS A 1 120 ? 18.818 15.809 -44.427 1.00 49.84 120 LYS A C 1
ATOM 929 O O . LYS A 1 120 ? 18.770 15.231 -45.513 1.00 49.84 120 LYS A O 1
ATOM 934 N N . ASP A 1 121 ? 18.349 17.032 -44.183 1.00 55.97 121 ASP A N 1
ATOM 935 C CA . ASP A 1 121 ? 18.037 18.007 -45.238 1.00 55.97 121 ASP A CA 1
ATOM 936 C C . ASP A 1 121 ? 19.264 18.273 -46.130 1.00 55.97 121 ASP A C 1
ATOM 938 O O . ASP A 1 121 ? 20.408 18.259 -45.601 1.00 55.97 121 ASP A O 1
#

pLDDT: mean 76.99, std 12.81, range [48.44, 93.69]

Organism: NCBI:txid652676

Secondary structure (DSSP, 8-state):
----EEEEEE-SSSSS-EEEEEE-TT--HHHHHHHHHHHHHHHHHHHHHHHHHS-HHHHS--EEEEE-TTS-EEEEE--HHHHHHHHTTS-HHHHHHHHHHHHHHHHS---S-S-------

Foldseek 3Di:
DDWDWDWDWPPPAADDTDIDIDTDPPPDPVVVVVVVVVVVVVVVVVVVVCVVVVCVVQPCLPQLWEQAPVRDIHTHRYHSVVSVVVVVPDPPVRVSVVVNVVRVCVNPPPPDDPDDDDPDD

Radius of gyration: 21.08 Å; chains: 1; bounding box: 45×33×65 Å